Protein AF-A0A803KMN8-F1 (afdb_monomer_lite)

Radius of gyration: 17.52 Å; chains: 1; bounding box: 42×34×54 Å

Secondary structure (DSSP, 8-state):
-PPPPHHHHHHHHHHTHHHHHHHTTTTHHHHHH-THHHHHHGGGHHHHHHHHHSTTHHHHHHHHHIIIIIT-TTS-HHHHHHHHHHHHHHHHHHHHHHHHHHHSTT------HHHHHHHTT--

Sequence (123 aa):
MSTTPATDRLISSISYFLPFINGLHYGRFLFAQYPPLSHLFQPLLPFFSLYKSIPYASFVSFFALYLGVVRNPSFSSYVRFNAMQALVLDVLLVLPLLLQRIFTPGKGTPYLPIVADAAGRQM

Organism: Chenopodium quinoa (NCBI:txid63459)

InterPro domains:
  IPR005691 Chloroplast protein import component Tic20 [PF16166] (9-108)
  IPR005691 Chloroplast protein import component Tic20 [PTHR33510] (1-108)

pLDDT: mean 85.79, std 15.5, range [44.06, 98.5]

Foldseek 3Di:
DDDDDPVLVVLLVVLLVLLVLLLCLVCLVVCVVPVVVVVVCVVVVVVSVVCVVDVPSSVVVLVCLCVVFLVDPVHDPSSNVSNVVSSVSNVVSVVVVVVCCVVDPPPPDPDRCVVVVVVVVPD

Structure (mmCIF, N/CA/C/O backbone):
data_AF-A0A803KMN8-F1
#
_entry.id   AF-A0A803KMN8-F1
#
loop_
_atom_site.group_PDB
_atom_site.id
_atom_site.type_symbol
_atom_site.label_atom_id
_atom_site.label_alt_id
_atom_site.label_comp_id
_atom_site.label_asym_id
_atom_site.label_entity_id
_atom_site.label_seq_id
_atom_site.pdbx_PDB_ins_code
_atom_site.Cartn_x
_atom_site.Cartn_y
_atom_site.Cartn_z
_atom_site.occupancy
_atom_site.B_iso_or_equiv
_atom_site.auth_seq_id
_atom_site.auth_comp_id
_atom_site.auth_asym_id
_atom_site.auth_atom_id
_atom_site.pdbx_PDB_model_num
ATOM 1 N N . MET A 1 1 ? -6.720 6.046 28.245 1.00 48.28 1 MET A N 1
ATOM 2 C CA . MET A 1 1 ? -6.444 5.712 26.830 1.00 48.28 1 MET A CA 1
ATOM 3 C C . MET A 1 1 ? -6.528 4.203 26.688 1.00 48.28 1 MET A C 1
ATOM 5 O O . MET A 1 1 ? -5.716 3.518 27.295 1.00 48.28 1 MET A O 1
ATOM 9 N N . SER A 1 2 ? -7.535 3.678 25.989 1.00 73.38 2 SER A N 1
ATOM 10 C CA . SER A 1 2 ? -7.566 2.253 25.644 1.00 73.38 2 SER A CA 1
ATOM 11 C C . SER A 1 2 ? -6.514 1.987 24.570 1.00 73.38 2 SER A C 1
ATOM 13 O O . SER A 1 2 ? -6.370 2.756 23.620 1.00 73.38 2 SER A O 1
ATOM 15 N N . THR A 1 3 ? -5.724 0.936 24.750 1.00 85.25 3 THR A N 1
ATOM 16 C CA . THR A 1 3 ? -4.730 0.525 23.760 1.00 85.25 3 THR A CA 1
ATOM 17 C C . THR A 1 3 ? -5.440 -0.076 22.549 1.00 85.25 3 THR A C 1
ATOM 19 O O . THR A 1 3 ? -6.413 -0.816 22.689 1.00 85.25 3 THR A O 1
ATOM 22 N N . THR A 1 4 ? -4.974 0.250 21.342 1.00 90.88 4 THR A N 1
ATOM 23 C CA . THR A 1 4 ? -5.524 -0.338 20.116 1.00 90.88 4 THR A CA 1
ATOM 24 C C . THR A 1 4 ? -5.326 -1.859 20.138 1.00 90.88 4 THR A C 1
ATOM 26 O O . THR A 1 4 ? -4.187 -2.301 20.345 1.00 90.88 4 THR A O 1
ATOM 29 N N . PRO A 1 5 ? -6.381 -2.666 19.904 1.00 95.25 5 PRO A N 1
ATOM 30 C CA . PRO A 1 5 ? -6.277 -4.122 19.887 1.00 95.25 5 PRO A CA 1
ATOM 31 C C . PRO A 1 5 ? -5.200 -4.629 18.924 1.00 95.25 5 PRO A C 1
ATOM 33 O O . PRO A 1 5 ? -4.956 -4.042 17.869 1.00 95.25 5 PRO A O 1
ATOM 36 N N . ALA A 1 6 ? -4.566 -5.756 19.259 1.00 95.81 6 ALA A N 1
ATOM 37 C CA . ALA A 1 6 ? -3.513 -6.332 18.422 1.00 95.81 6 ALA A CA 1
ATOM 38 C C . ALA A 1 6 ? -4.004 -6.668 17.004 1.00 95.81 6 ALA A C 1
ATOM 40 O O . ALA A 1 6 ? -3.284 -6.411 16.041 1.00 95.81 6 ALA A O 1
ATOM 41 N N . THR A 1 7 ? -5.237 -7.162 16.885 1.00 96.19 7 THR A N 1
ATOM 42 C CA . THR A 1 7 ? -5.888 -7.477 15.607 1.00 96.19 7 THR A CA 1
ATOM 43 C C . THR A 1 7 ? -6.050 -6.239 14.728 1.00 96.19 7 THR A C 1
ATOM 45 O O . THR A 1 7 ? -5.687 -6.274 13.556 1.00 96.19 7 THR A O 1
ATOM 48 N N . ASP A 1 8 ? -6.497 -5.117 15.295 1.00 97.00 8 ASP A N 1
ATOM 49 C CA . ASP A 1 8 ? -6.644 -3.853 14.567 1.00 97.00 8 ASP A CA 1
ATOM 50 C C . ASP A 1 8 ? -5.299 -3.356 14.035 1.00 97.00 8 ASP A C 1
ATOM 52 O O . ASP A 1 8 ? -5.195 -2.929 12.887 1.00 97.00 8 ASP A O 1
ATOM 56 N N . ARG A 1 9 ? -4.237 -3.457 14.843 1.00 96.44 9 ARG A N 1
ATOM 57 C CA . ARG A 1 9 ? -2.879 -3.111 14.398 1.00 96.44 9 ARG A CA 1
ATOM 58 C C . ARG A 1 9 ? -2.413 -4.024 13.268 1.00 96.44 9 ARG A C 1
ATOM 60 O O . ARG A 1 9 ? -1.833 -3.533 12.308 1.00 96.44 9 ARG A O 1
ATOM 67 N N . LEU A 1 10 ? -2.683 -5.326 13.363 1.00 97.62 10 LEU A N 1
ATOM 68 C CA . LEU A 1 10 ? -2.301 -6.294 12.338 1.00 97.62 10 LEU A CA 1
ATOM 69 C C . LEU A 1 10 ? -2.994 -5.999 11.001 1.00 97.62 10 LEU A C 1
ATOM 71 O O . LEU A 1 10 ? -2.316 -5.921 9.981 1.00 97.62 10 LEU A O 1
ATOM 75 N N . ILE A 1 11 ? -4.311 -5.776 11.000 1.00 97.31 11 ILE A N 1
ATOM 76 C CA . ILE A 1 11 ? -5.072 -5.475 9.773 1.00 97.31 11 ILE A CA 1
ATOM 77 C C . ILE A 1 11 ? -4.627 -4.134 9.174 1.00 97.31 11 ILE A C 1
ATOM 79 O O . ILE A 1 11 ? -4.431 -4.030 7.959 1.00 97.31 11 ILE A O 1
ATOM 83 N N . SER A 1 12 ? -4.402 -3.123 10.019 1.00 97.81 12 SER A N 1
ATOM 84 C CA . SER A 1 12 ? -3.831 -1.845 9.588 1.00 97.81 12 SER A CA 1
ATOM 85 C C . SER A 1 12 ? -2.472 -2.036 8.911 1.00 97.81 12 SER A C 1
ATOM 87 O O . SER A 1 12 ? -2.279 -1.528 7.811 1.00 97.81 12 SER A O 1
ATOM 89 N N . SER A 1 13 ? -1.559 -2.813 9.503 1.00 97.75 13 SER A N 1
ATOM 90 C CA . SER A 1 13 ? -0.247 -3.109 8.911 1.00 97.75 13 SER A CA 1
ATOM 91 C C . SER A 1 13 ? -0.357 -3.886 7.598 1.00 97.75 13 SER A C 1
ATOM 93 O O . SER A 1 13 ? 0.326 -3.550 6.633 1.00 97.75 13 SER A O 1
ATOM 95 N N . ILE A 1 14 ? -1.243 -4.888 7.529 1.00 96.62 14 ILE A N 1
ATOM 96 C CA . ILE A 1 14 ? -1.479 -5.683 6.313 1.00 96.62 14 ILE A CA 1
ATOM 97 C C . ILE 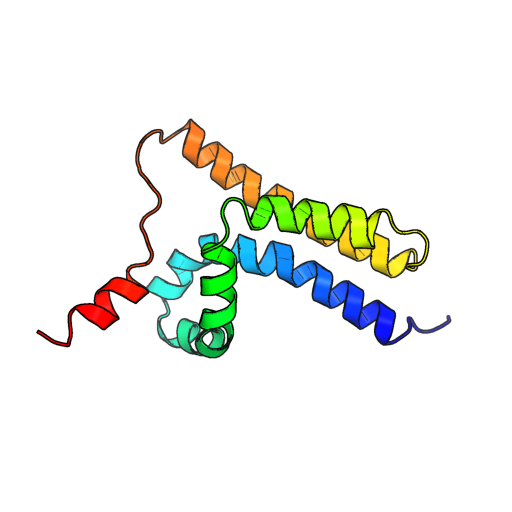A 1 14 ? -1.975 -4.796 5.164 1.00 96.62 14 ILE A C 1
ATOM 99 O O . ILE A 1 14 ? -1.569 -4.990 4.021 1.00 96.62 14 ILE A O 1
ATOM 103 N N . SER A 1 15 ? -2.792 -3.783 5.455 1.00 97.75 15 SER A N 1
ATOM 104 C CA . SER A 1 15 ? -3.321 -2.872 4.431 1.00 97.75 15 SER A CA 1
ATOM 105 C C . SER A 1 15 ? -2.210 -2.162 3.641 1.00 97.75 15 SER A C 1
ATOM 107 O O . SER A 1 15 ? -2.356 -1.938 2.441 1.00 97.75 15 SER A O 1
ATOM 109 N N . TYR A 1 16 ? -1.065 -1.879 4.273 1.00 97.56 16 TYR A N 1
ATOM 110 C CA . TYR A 1 16 ? 0.088 -1.250 3.619 1.00 97.56 16 TYR A CA 1
ATOM 111 C C . TYR A 1 16 ? 0.899 -2.195 2.720 1.00 97.56 16 TYR A C 1
ATOM 113 O O . TYR A 1 16 ? 1.739 -1.719 1.953 1.00 97.56 16 TYR A O 1
ATOM 121 N N . PHE A 1 17 ? 0.643 -3.507 2.731 1.00 94.31 17 PHE A N 1
ATOM 122 C CA . PHE A 1 17 ? 1.300 -4.415 1.785 1.00 94.31 17 PHE A CA 1
ATOM 123 C C . PHE A 1 17 ? 0.879 -4.144 0.338 1.00 94.31 17 PHE A C 1
ATOM 125 O O . PHE A 1 17 ? 1.691 -4.341 -0.564 1.00 94.31 17 PHE A O 1
ATOM 132 N N . LEU A 1 18 ? -0.343 -3.648 0.106 1.00 94.62 18 LEU A N 1
ATOM 133 C CA . LEU A 1 18 ? -0.807 -3.289 -1.236 1.00 94.62 18 LEU A CA 1
ATOM 134 C C . LEU A 1 18 ? 0.074 -2.199 -1.885 1.00 94.62 18 LEU A C 1
ATOM 136 O O . LEU A 1 18 ? 0.720 -2.500 -2.896 1.00 94.62 18 LEU A O 1
ATOM 140 N N . PRO A 1 19 ? 0.179 -0.976 -1.320 1.00 95.56 19 PRO A N 1
ATOM 141 C CA . PRO A 1 19 ? 1.046 0.053 -1.888 1.00 95.56 19 PRO A CA 1
ATOM 142 C C . PRO A 1 19 ? 2.523 -0.354 -1.853 1.00 95.56 19 PRO A C 1
ATOM 144 O O . PRO A 1 19 ? 3.273 0.008 -2.754 1.00 95.56 19 PRO A O 1
ATOM 147 N N . PHE A 1 20 ? 2.961 -1.152 -0.874 1.00 93.31 20 PHE A N 1
ATOM 148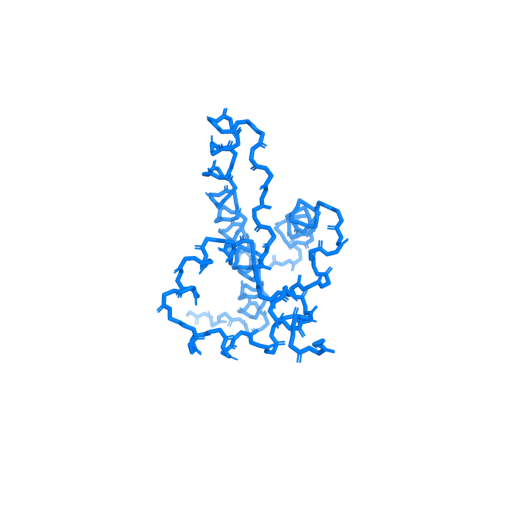 C CA . PHE A 1 20 ? 4.329 -1.671 -0.846 1.00 93.31 20 PHE A CA 1
ATOM 149 C C . PHE A 1 20 ? 4.647 -2.528 -2.081 1.00 93.31 20 PHE A C 1
ATOM 151 O O . PHE A 1 20 ? 5.611 -2.241 -2.793 1.00 93.31 20 PHE A O 1
ATOM 158 N N . ILE A 1 21 ? 3.817 -3.531 -2.385 1.00 90.88 21 ILE A N 1
ATOM 159 C CA . ILE A 1 21 ? 4.008 -4.422 -3.541 1.00 90.88 21 ILE A CA 1
ATOM 160 C C . ILE A 1 21 ? 3.937 -3.638 -4.854 1.00 90.88 21 ILE A C 1
ATOM 162 O O . ILE A 1 21 ? 4.766 -3.842 -5.747 1.00 90.88 21 ILE A O 1
ATOM 166 N N . ASN A 1 22 ? 2.970 -2.726 -4.982 1.00 90.88 22 ASN A N 1
ATOM 167 C CA . ASN A 1 22 ? 2.834 -1.892 -6.177 1.00 90.88 22 ASN A CA 1
ATOM 168 C C . ASN A 1 22 ? 4.020 -0.920 -6.328 1.00 90.88 22 ASN A C 1
ATOM 170 O O . ASN A 1 22 ? 4.488 -0.683 -7.445 1.00 90.88 22 ASN A O 1
ATOM 174 N N . GLY A 1 23 ? 4.577 -0.451 -5.210 1.00 91.00 23 GLY A N 1
ATOM 175 C CA . GLY A 1 23 ? 5.746 0.421 -5.150 1.00 91.00 23 GLY A CA 1
ATOM 176 C C . GLY A 1 23 ? 7.071 -0.255 -5.512 1.00 91.00 23 GLY A C 1
ATOM 177 O O . GLY A 1 23 ? 7.976 0.427 -5.996 1.00 91.00 23 GLY A O 1
ATOM 178 N N . LEU A 1 24 ? 7.193 -1.584 -5.379 1.00 88.06 24 LEU A N 1
ATOM 179 C CA . LEU A 1 24 ? 8.431 -2.317 -5.708 1.00 88.06 24 LEU A CA 1
ATOM 180 C C . LEU A 1 24 ? 8.909 -2.092 -7.149 1.00 88.06 24 LEU A C 1
ATOM 182 O O . LEU A 1 24 ? 10.105 -2.187 -7.423 1.00 88.06 24 LEU A O 1
ATOM 186 N N . HIS A 1 25 ? 8.006 -1.737 -8.068 1.00 84.44 25 HIS A N 1
ATOM 187 C CA . HIS A 1 25 ? 8.372 -1.361 -9.434 1.00 84.44 25 HIS A CA 1
ATOM 188 C C . HIS A 1 25 ? 9.392 -0.209 -9.481 1.00 84.44 25 HIS A C 1
ATOM 190 O O . HIS A 1 25 ? 10.313 -0.231 -10.301 1.00 84.44 25 HIS A O 1
ATOM 196 N N . TYR A 1 26 ? 9.259 0.771 -8.584 1.00 86.94 26 TYR A N 1
ATOM 197 C CA . TYR A 1 26 ? 10.185 1.898 -8.465 1.00 86.94 26 TYR A CA 1
ATOM 198 C C . TYR A 1 26 ? 11.537 1.482 -7.871 1.00 86.94 26 TYR A C 1
ATOM 200 O O . TYR A 1 26 ? 12.563 2.082 -8.189 1.00 86.94 26 TYR A O 1
ATOM 208 N N . GLY A 1 27 ? 11.564 0.399 -7.090 1.00 86.62 27 GLY A N 1
ATOM 209 C CA . GLY A 1 27 ? 12.774 -0.169 -6.492 1.00 86.62 27 GLY A CA 1
ATOM 210 C C . GLY A 1 27 ? 13.742 -0.809 -7.491 1.00 86.62 27 GLY A C 1
ATOM 211 O O . GLY A 1 27 ? 14.882 -1.081 -7.128 1.00 86.62 27 GLY A O 1
ATOM 212 N N . ARG A 1 28 ? 13.355 -1.006 -8.763 1.00 85.38 28 ARG A N 1
ATOM 213 C CA . ARG A 1 28 ? 14.209 -1.658 -9.779 1.00 85.38 28 ARG A CA 1
ATOM 214 C C . ARG A 1 28 ? 15.605 -1.036 -9.900 1.00 85.38 28 ARG A C 1
ATOM 216 O O . ARG A 1 28 ? 16.585 -1.755 -10.049 1.00 85.38 28 ARG A O 1
ATOM 223 N N . PHE A 1 29 ? 15.698 0.291 -9.806 1.00 87.44 29 PHE A N 1
ATOM 224 C CA . PHE A 1 29 ? 16.968 1.011 -9.906 1.00 87.44 29 PHE A CA 1
ATOM 225 C C . PHE A 1 29 ? 17.821 0.848 -8.648 1.00 87.44 29 PHE A C 1
ATOM 227 O O . PHE A 1 29 ? 19.045 0.845 -8.734 1.00 87.44 29 PHE A O 1
ATOM 234 N N . LEU A 1 30 ? 17.177 0.692 -7.491 1.00 88.12 30 LEU A N 1
ATOM 235 C CA . LEU A 1 30 ? 17.853 0.424 -6.229 1.00 88.12 30 LEU A CA 1
ATOM 236 C C . LEU A 1 30 ? 18.420 -1.000 -6.221 1.00 88.12 30 LEU A C 1
ATOM 238 O O . LEU A 1 30 ? 19.584 -1.187 -5.886 1.00 88.12 30 LEU A O 1
ATOM 242 N N . PHE A 1 31 ? 17.637 -1.988 -6.664 1.00 87.94 31 PHE A N 1
ATOM 243 C CA . PHE A 1 31 ? 18.085 -3.382 -6.753 1.00 87.94 31 PHE A CA 1
ATOM 244 C C . PHE A 1 31 ? 19.204 -3.583 -7.779 1.00 87.94 31 PHE A C 1
ATOM 246 O O . PHE A 1 31 ? 20.082 -4.410 -7.557 1.00 87.94 31 PHE A O 1
ATOM 253 N N . ALA A 1 32 ? 19.206 -2.810 -8.870 1.00 89.31 32 ALA A N 1
ATOM 254 C CA . ALA A 1 32 ? 20.296 -2.826 -9.844 1.00 89.31 32 ALA A CA 1
ATOM 255 C C . ALA A 1 32 ? 21.604 -2.241 -9.278 1.00 89.31 32 ALA A C 1
ATOM 257 O O . ALA A 1 32 ? 22.678 -2.748 -9.585 1.00 89.31 32 ALA A O 1
ATOM 258 N N . GLN A 1 33 ? 21.521 -1.190 -8.452 1.00 92.94 33 GLN A N 1
ATOM 259 C CA . GLN A 1 33 ? 22.693 -0.556 -7.830 1.00 92.94 33 GLN A CA 1
ATOM 260 C C . GLN A 1 33 ? 23.230 -1.339 -6.628 1.00 92.94 33 GLN A C 1
ATOM 262 O O . GLN A 1 33 ? 24.436 -1.364 -6.399 1.00 92.94 33 GLN A O 1
ATOM 267 N N . TYR A 1 34 ? 22.349 -2.003 -5.878 1.00 91.50 34 TYR A N 1
ATOM 268 C CA . TYR A 1 34 ? 22.703 -2.761 -4.680 1.00 91.50 34 TYR A CA 1
ATOM 269 C C . TYR A 1 34 ? 22.154 -4.194 -4.758 1.00 91.50 34 TYR A C 1
ATOM 271 O O . TYR A 1 34 ? 21.191 -4.520 -4.057 1.00 91.50 34 TYR A O 1
ATOM 279 N N . PRO A 1 35 ? 22.765 -5.086 -5.565 1.00 87.19 35 PRO A N 1
ATOM 280 C CA . PRO A 1 35 ? 22.291 -6.460 -5.744 1.00 87.19 35 PRO A CA 1
ATOM 281 C C . PRO A 1 35 ? 22.083 -7.257 -4.447 1.00 87.19 35 PRO A C 1
ATOM 283 O O . PRO A 1 35 ? 21.068 -7.951 -4.364 1.00 87.19 35 PRO A O 1
ATOM 286 N N . PRO A 1 36 ? 22.926 -7.131 -3.395 1.00 92.38 36 PRO A N 1
ATOM 287 C CA . PRO A 1 36 ? 22.704 -7.847 -2.138 1.00 92.38 36 PRO A CA 1
ATOM 288 C C . PRO A 1 36 ? 21.349 -7.555 -1.479 1.00 92.38 36 PRO A C 1
ATOM 290 O O . PRO A 1 36 ? 20.802 -8.414 -0.791 1.00 92.38 36 PRO A O 1
ATOM 293 N N . LEU A 1 37 ? 20.771 -6.372 -1.726 1.00 87.75 37 LEU A N 1
ATOM 294 C CA . LEU A 1 37 ? 19.465 -5.993 -1.193 1.00 87.75 37 LEU A CA 1
ATOM 295 C C . LEU A 1 37 ? 18.350 -6.915 -1.706 1.00 87.75 37 LEU A C 1
ATOM 297 O O . LEU A 1 37 ? 17.392 -7.170 -0.984 1.00 87.75 37 LEU A O 1
ATOM 301 N N . SER A 1 38 ? 18.488 -7.451 -2.923 1.00 85.38 38 SER A N 1
ATOM 302 C CA . SER A 1 38 ? 17.497 -8.348 -3.530 1.00 85.38 38 SER A CA 1
ATOM 303 C C . SER A 1 38 ? 17.331 -9.671 -2.774 1.00 85.38 38 SER A C 1
ATOM 305 O O . SER A 1 38 ? 16.227 -10.218 -2.756 1.00 85.38 38 SER A O 1
ATOM 307 N N . HIS A 1 39 ? 18.366 -10.145 -2.068 1.00 88.38 39 HIS A N 1
ATOM 308 C CA . HIS A 1 39 ? 18.294 -11.382 -1.283 1.00 88.38 39 HIS A CA 1
ATOM 309 C C . HIS A 1 39 ? 17.286 -11.289 -0.133 1.00 88.38 39 HIS A C 1
ATOM 311 O O . HIS A 1 39 ? 16.607 -12.269 0.167 1.00 88.38 39 HIS A O 1
ATOM 317 N N . LEU A 1 40 ? 17.105 -10.102 0.457 1.00 88.62 40 LEU A N 1
ATOM 318 C CA . LEU A 1 40 ? 16.097 -9.884 1.503 1.00 88.62 40 LEU A CA 1
ATOM 319 C C . LEU A 1 40 ? 14.664 -10.072 0.985 1.00 88.62 40 LEU A C 1
ATOM 321 O O . LEU A 1 40 ? 13.770 -10.431 1.747 1.00 88.62 40 LEU A O 1
ATOM 325 N N . PHE A 1 41 ? 14.445 -9.858 -0.314 1.00 86.06 41 PHE A N 1
ATOM 326 C CA . PHE A 1 41 ? 13.137 -9.987 -0.959 1.00 86.06 41 PHE A CA 1
ATOM 327 C C . PHE A 1 41 ? 12.927 -11.359 -1.603 1.00 86.06 41 PHE A C 1
ATOM 329 O O . PHE A 1 41 ? 11.827 -11.646 -2.075 1.00 86.06 41 PHE A O 1
ATOM 336 N N . GLN A 1 42 ? 13.940 -12.228 -1.595 1.00 87.62 42 GLN A N 1
ATOM 337 C CA . GLN A 1 42 ? 13.878 -13.561 -2.189 1.00 87.62 42 GLN A CA 1
ATOM 338 C C . GLN A 1 42 ? 12.701 -14.411 -1.658 1.00 87.62 42 GLN A C 1
ATOM 340 O O . GLN A 1 42 ? 12.006 -15.012 -2.479 1.00 87.62 42 GLN A O 1
ATOM 345 N N . PRO A 1 43 ? 12.366 -14.397 -0.347 1.00 88.31 43 PRO A N 1
ATOM 346 C CA . PRO A 1 43 ? 11.191 -15.109 0.173 1.00 88.31 43 PRO A CA 1
ATOM 347 C C . PRO A 1 43 ? 9.848 -14.554 -0.327 1.00 88.31 43 PRO A C 1
ATOM 349 O O . PRO A 1 43 ? 8.839 -15.256 -0.307 1.00 88.31 43 PRO A O 1
ATOM 352 N N . LEU A 1 44 ? 9.818 -13.295 -0.776 1.00 85.25 44 LEU A N 1
ATOM 353 C CA . LEU A 1 44 ? 8.613 -12.616 -1.261 1.00 85.25 44 LEU A CA 1
ATOM 354 C C . LEU A 1 44 ? 8.387 -12.806 -2.769 1.00 85.25 44 LEU A C 1
ATOM 356 O O . LEU A 1 44 ? 7.287 -12.545 -3.262 1.00 85.25 44 LEU A O 1
ATOM 360 N N . LEU A 1 45 ? 9.392 -13.296 -3.504 1.00 85.25 45 LEU A N 1
ATOM 361 C CA . LEU A 1 45 ? 9.317 -13.529 -4.949 1.00 85.25 45 LEU A CA 1
ATOM 362 C C . LEU A 1 45 ? 8.147 -14.417 -5.407 1.00 85.25 45 LEU A C 1
ATOM 364 O O . LEU A 1 45 ? 7.493 -14.015 -6.373 1.00 85.25 45 LEU A O 1
ATOM 368 N N . PRO A 1 46 ? 7.823 -15.570 -4.779 1.00 87.12 46 PRO A N 1
ATOM 369 C CA . PRO A 1 46 ? 6.714 -16.401 -5.256 1.00 87.12 46 PRO A CA 1
ATOM 370 C C . PRO A 1 46 ? 5.368 -15.672 -5.158 1.00 87.12 46 PRO A C 1
ATOM 372 O O . PRO A 1 46 ? 4.565 -15.723 -6.088 1.00 87.12 46 PRO A O 1
ATOM 375 N N . PHE A 1 47 ? 5.151 -14.913 -4.081 1.00 86.56 47 PHE A N 1
ATOM 376 C CA . PHE A 1 47 ? 3.942 -14.108 -3.899 1.00 86.56 47 PHE A CA 1
ATOM 377 C C . PHE A 1 47 ? 3.863 -12.971 -4.915 1.00 86.56 47 PHE A C 1
ATOM 379 O O . PHE A 1 47 ? 2.803 -12.719 -5.486 1.00 86.56 47 PHE A O 1
ATOM 386 N N . PHE A 1 48 ? 4.990 -12.309 -5.185 1.00 85.88 48 PHE A N 1
ATOM 387 C CA . PHE A 1 48 ? 5.056 -11.258 -6.195 1.00 85.88 48 PHE A CA 1
ATOM 388 C C . PHE A 1 48 ? 4.783 -11.795 -7.605 1.00 85.88 48 PHE A C 1
ATOM 390 O O . PHE A 1 48 ? 4.037 -11.176 -8.363 1.00 85.88 48 PHE A O 1
ATOM 397 N N . SER A 1 49 ? 5.351 -12.952 -7.953 1.00 87.31 49 SER A N 1
ATOM 398 C CA . SER A 1 49 ? 5.128 -13.604 -9.246 1.00 87.31 49 SER A CA 1
ATOM 399 C C . SER A 1 49 ? 3.657 -13.980 -9.438 1.00 87.31 49 SER A C 1
ATOM 401 O O . SER A 1 49 ? 3.075 -13.644 -10.470 1.00 87.31 49 SER A O 1
ATOM 403 N N . LEU A 1 50 ? 3.026 -14.569 -8.416 1.00 90.19 50 LEU A N 1
ATOM 404 C CA . LEU A 1 50 ? 1.595 -14.881 -8.427 1.00 90.19 50 LEU A CA 1
ATOM 405 C C . LEU A 1 50 ? 0.730 -13.619 -8.542 1.00 90.19 50 LEU A C 1
ATOM 407 O O . LEU A 1 50 ? -0.217 -13.577 -9.318 1.00 90.19 50 LEU A O 1
ATOM 411 N N . TYR A 1 51 ? 1.068 -12.561 -7.808 1.00 89.50 51 TYR A N 1
ATOM 412 C CA . TYR A 1 51 ? 0.348 -11.295 -7.907 1.00 89.50 51 TYR A CA 1
ATOM 413 C C . TYR A 1 51 ? 0.442 -10.693 -9.315 1.00 89.50 51 TYR A C 1
ATOM 415 O O . TYR A 1 51 ? -0.537 -10.173 -9.839 1.00 89.50 51 TYR A O 1
ATOM 423 N N . LYS A 1 52 ? 1.607 -10.784 -9.965 1.00 87.44 52 LYS A N 1
ATOM 424 C CA . LYS A 1 52 ? 1.815 -10.271 -11.326 1.00 87.44 52 LYS A CA 1
ATOM 425 C C . LYS A 1 52 ? 1.216 -11.152 -12.423 1.00 87.44 52 LYS A C 1
ATOM 427 O O . LYS A 1 52 ? 1.031 -10.642 -13.526 1.00 87.44 52 LYS A O 1
ATOM 432 N N . SER A 1 53 ? 0.922 -12.426 -12.155 1.00 90.44 53 SER A N 1
ATOM 433 C CA . SER A 1 53 ? 0.305 -13.318 -13.146 1.00 90.44 53 SER A CA 1
ATOM 434 C C . SER A 1 53 ? -1.176 -13.008 -13.377 1.00 90.44 53 SER A C 1
ATOM 436 O O . SER A 1 53 ? -1.707 -13.321 -14.441 1.00 90.44 53 SER A O 1
ATOM 438 N N . ILE A 1 54 ? -1.834 -12.352 -12.415 1.00 91.44 54 ILE A N 1
ATOM 439 C CA . ILE A 1 54 ? -3.236 -11.950 -12.519 1.00 91.44 54 ILE A CA 1
ATOM 440 C C . ILE A 1 54 ? -3.330 -10.621 -13.294 1.00 91.44 54 ILE A C 1
ATOM 442 O O . ILE A 1 54 ? -2.768 -9.605 -12.865 1.00 91.44 54 ILE A O 1
ATOM 446 N N . PRO A 1 55 ? -4.068 -10.570 -14.420 1.00 88.94 55 PRO A N 1
ATOM 447 C CA . PRO A 1 55 ? -4.315 -9.323 -15.132 1.00 88.94 55 PRO A CA 1
ATOM 448 C C . PRO A 1 55 ? -4.979 -8.294 -14.219 1.00 88.94 55 PRO A C 1
ATOM 450 O O . PRO A 1 55 ? -5.930 -8.601 -13.505 1.00 88.94 55 PRO A O 1
ATOM 453 N N . TYR A 1 56 ? -4.483 -7.056 -14.250 1.00 88.44 56 TYR A N 1
ATOM 454 C CA . TYR A 1 56 ? -5.016 -5.956 -13.439 1.00 88.44 56 TYR A CA 1
ATOM 455 C C . TYR A 1 56 ? -5.033 -6.230 -11.922 1.00 88.44 56 TYR A C 1
ATOM 457 O O . TYR A 1 56 ? -5.816 -5.603 -11.211 1.00 88.44 56 TYR A O 1
ATOM 465 N N . ALA A 1 57 ? -4.159 -7.106 -11.404 1.00 91.38 57 ALA A N 1
ATOM 466 C CA . ALA A 1 57 ? -4.108 -7.458 -9.980 1.00 91.38 57 ALA A CA 1
ATOM 467 C C . ALA A 1 57 ? -4.129 -6.238 -9.050 1.00 91.38 57 ALA A C 1
ATOM 469 O O . ALA A 1 57 ? -4.945 -6.184 -8.141 1.00 91.38 57 ALA A O 1
ATOM 470 N N . SER A 1 58 ? -3.319 -5.212 -9.337 1.0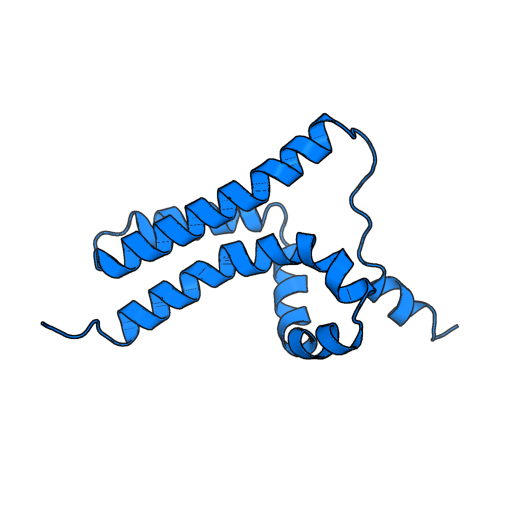0 90.25 58 SER A N 1
ATOM 471 C CA . SER A 1 58 ? -3.299 -3.961 -8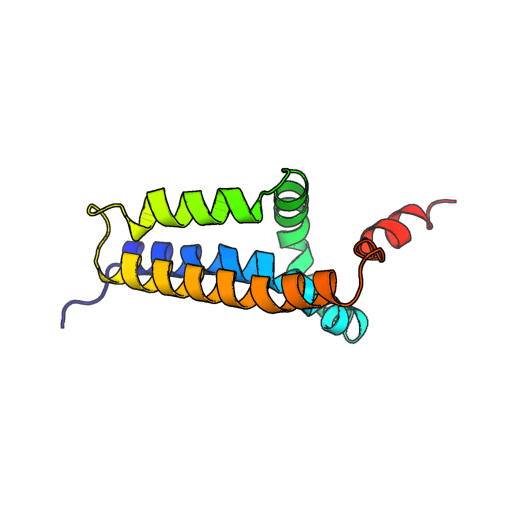.564 1.00 90.25 58 SER A CA 1
ATOM 472 C C . SER A 1 58 ? -4.651 -3.265 -8.502 1.00 90.25 58 SER A C 1
ATOM 474 O O . SER A 1 58 ? -5.067 -2.825 -7.436 1.00 90.25 58 SER A O 1
ATOM 476 N N . PHE A 1 59 ? -5.366 -3.213 -9.624 1.00 91.94 59 PHE A N 1
ATOM 477 C CA . PHE A 1 59 ? -6.694 -2.617 -9.686 1.00 91.94 59 PHE A CA 1
ATOM 478 C C . PHE A 1 59 ? -7.709 -3.441 -8.886 1.00 91.94 59 PHE A C 1
ATOM 480 O O . PHE A 1 59 ? -8.455 -2.894 -8.078 1.00 91.94 59 PHE A O 1
ATOM 487 N N . VAL A 1 60 ? -7.701 -4.766 -9.047 1.00 94.94 60 VAL A N 1
ATOM 488 C CA . VAL A 1 60 ? -8.598 -5.660 -8.299 1.00 94.94 60 VAL A CA 1
ATOM 489 C C . VAL A 1 60 ? -8.316 -5.586 -6.797 1.00 94.94 60 VAL A C 1
ATOM 491 O O . VAL A 1 60 ? -9.245 -5.461 -6.002 1.00 94.94 60 VAL A O 1
ATOM 494 N N . SER A 1 61 ? -7.046 -5.600 -6.392 1.00 94.62 61 SER A N 1
ATOM 495 C CA . SER A 1 61 ? -6.640 -5.511 -4.989 1.00 94.62 61 SER A CA 1
ATOM 496 C C . SER A 1 61 ? -6.965 -4.158 -4.359 1.00 94.62 61 SER A C 1
ATOM 498 O O . SER A 1 61 ? -7.358 -4.130 -3.193 1.00 94.62 61 SER A O 1
ATOM 500 N N . PHE A 1 62 ? -6.893 -3.060 -5.118 1.00 96.25 62 PHE A N 1
ATOM 501 C CA . PHE A 1 62 ? -7.374 -1.750 -4.676 1.00 96.25 62 PHE A CA 1
ATOM 502 C C . PHE A 1 62 ? -8.855 -1.809 -4.278 1.00 96.25 62 PHE A C 1
ATOM 504 O O . PHE A 1 62 ? -9.217 -1.441 -3.158 1.00 96.25 62 PHE A O 1
ATOM 511 N N . PHE A 1 63 ? -9.714 -2.335 -5.158 1.00 96.94 63 PHE A N 1
ATOM 512 C CA . PHE A 1 63 ? -11.144 -2.464 -4.861 1.00 96.94 63 PHE A CA 1
ATOM 513 C C . PHE A 1 63 ? -11.427 -3.478 -3.757 1.00 96.94 63 PHE A C 1
ATOM 515 O O . PHE A 1 63 ? -12.304 -3.231 -2.931 1.00 96.94 63 PHE A O 1
ATOM 522 N N . ALA A 1 64 ? -10.677 -4.579 -3.697 1.00 96.88 64 ALA A N 1
ATOM 523 C CA . ALA A 1 64 ? -10.803 -5.558 -2.624 1.00 96.88 64 ALA A CA 1
ATOM 524 C C . ALA A 1 64 ? -10.509 -4.928 -1.253 1.00 96.88 64 ALA A C 1
ATOM 526 O O . ALA A 1 64 ? -11.285 -5.113 -0.317 1.00 96.88 64 ALA A O 1
ATOM 527 N N . LEU A 1 65 ? -9.443 -4.129 -1.138 1.00 98.06 65 LEU A N 1
ATOM 528 C CA . LEU A 1 65 ? -9.109 -3.430 0.103 1.00 98.06 65 LEU A CA 1
ATOM 529 C C . LEU A 1 65 ? -10.130 -2.324 0.425 1.00 98.06 65 LEU A C 1
ATOM 531 O O . LEU A 1 65 ? -10.562 -2.188 1.572 1.00 98.06 65 LEU A O 1
ATOM 535 N N . TYR A 1 66 ? -10.576 -1.567 -0.580 1.00 98.31 66 TYR A N 1
ATOM 536 C CA . TYR A 1 66 ? -11.572 -0.511 -0.393 1.00 98.31 66 TYR A CA 1
ATOM 537 C C . TYR A 1 66 ? -12.938 -1.055 0.051 1.00 98.31 66 TYR A C 1
ATOM 539 O O . TYR A 1 66 ? -13.485 -0.636 1.072 1.00 98.31 66 TYR A O 1
ATOM 547 N N . LEU A 1 67 ? -13.502 -2.006 -0.692 1.00 98.19 67 LEU A N 1
ATOM 548 C CA . LEU A 1 67 ? -14.817 -2.570 -0.388 1.00 98.19 67 LEU A CA 1
ATOM 549 C C . LEU A 1 67 ? -14.764 -3.477 0.844 1.00 98.19 67 LEU A C 1
ATOM 551 O O . LEU A 1 67 ? -15.655 -3.410 1.688 1.00 98.19 67 LEU A O 1
ATOM 555 N N . GLY A 1 68 ? -13.712 -4.290 0.964 1.00 97.81 68 GLY A N 1
ATOM 556 C CA . GLY A 1 68 ? -13.572 -5.276 2.032 1.00 97.81 68 GLY A CA 1
ATOM 557 C C . GLY A 1 68 ? -13.234 -4.673 3.392 1.00 97.81 68 GLY A C 1
ATOM 558 O O . GLY A 1 68 ? -13.758 -5.146 4.399 1.00 97.81 68 GLY A O 1
ATOM 559 N N . VAL A 1 69 ? -12.394 -3.629 3.436 1.00 98.00 69 VAL A N 1
ATOM 560 C CA . VAL A 1 69 ? -11.905 -3.046 4.698 1.00 98.00 69 VAL A CA 1
ATOM 561 C C . VAL A 1 69 ? -12.443 -1.641 4.920 1.00 98.00 69 VAL A C 1
ATOM 563 O O . VAL A 1 69 ? -13.119 -1.399 5.916 1.00 98.00 69 VAL A O 1
ATOM 566 N N . VAL A 1 70 ? -12.183 -0.705 4.005 1.00 98.12 70 VAL A N 1
ATOM 567 C CA . VAL A 1 70 ? -12.526 0.714 4.214 1.00 98.12 70 VAL A CA 1
ATOM 568 C C . VAL A 1 70 ? -14.029 0.921 4.375 1.00 98.12 70 VAL A C 1
ATOM 570 O O . VAL A 1 70 ? -14.472 1.627 5.284 1.00 98.12 70 VAL A O 1
ATOM 573 N N . ARG A 1 71 ? -14.821 0.335 3.476 1.00 98.00 71 ARG A N 1
ATOM 574 C CA . ARG A 1 71 ? -16.280 0.501 3.455 1.00 98.00 71 ARG A CA 1
ATOM 575 C C . ARG A 1 71 ? -17.006 -0.394 4.448 1.00 98.00 71 ARG A C 1
ATOM 577 O O . ARG A 1 71 ? -18.201 -0.201 4.645 1.00 98.00 71 ARG A O 1
ATOM 584 N N . ASN A 1 72 ? -16.307 -1.331 5.077 1.00 97.44 72 ASN A N 1
ATOM 585 C CA . ASN A 1 72 ? -16.898 -2.279 6.000 1.00 97.44 72 ASN A CA 1
ATOM 586 C C . ASN A 1 72 ? -16.987 -1.671 7.418 1.00 97.44 72 ASN A C 1
ATOM 588 O O . ASN A 1 72 ? -15.958 -1.472 8.069 1.00 97.44 72 ASN A O 1
ATOM 592 N N . PRO A 1 73 ? -18.197 -1.361 7.927 1.00 96.25 73 PRO A N 1
ATOM 593 C CA . PRO A 1 73 ? -18.375 -0.729 9.233 1.00 96.25 73 PRO A CA 1
ATOM 594 C C . PRO A 1 73 ? -18.092 -1.667 10.412 1.00 96.25 73 PRO A C 1
ATOM 596 O O . PRO A 1 73 ? -17.998 -1.182 11.537 1.00 96.25 73 PRO A O 1
ATOM 599 N N . SER A 1 74 ? -17.938 -2.975 10.180 1.00 97.00 74 SER A N 1
ATOM 600 C CA . SER A 1 74 ? -17.524 -3.924 11.218 1.00 97.00 74 SER A CA 1
ATOM 601 C C . SER A 1 74 ? -16.078 -3.706 11.669 1.00 97.00 74 SER A C 1
ATOM 603 O O . SER A 1 74 ? -15.724 -4.113 12.772 1.00 97.00 74 SER A O 1
ATOM 605 N N . PHE A 1 75 ? -15.243 -3.053 10.852 1.00 97.31 75 PHE A N 1
ATOM 606 C CA . PHE A 1 75 ? -13.898 -2.652 11.260 1.00 97.31 75 PHE A CA 1
ATOM 607 C C . PHE A 1 75 ? -13.899 -1.313 11.998 1.00 97.31 75 PHE A C 1
ATOM 609 O O . PHE A 1 75 ? -14.673 -0.399 11.700 1.00 97.31 75 PHE A O 1
ATOM 616 N N . SER A 1 76 ? -12.965 -1.166 12.938 1.00 97.19 76 SER A N 1
ATOM 617 C CA . SER A 1 76 ? -12.809 0.068 13.702 1.00 97.19 76 SER A CA 1
ATOM 618 C C . SER A 1 76 ? -12.419 1.254 12.812 1.00 97.19 76 SER A C 1
ATOM 620 O O . SER A 1 76 ? -11.859 1.116 11.720 1.00 97.19 76 SER A O 1
ATOM 622 N N . SER A 1 77 ? -12.683 2.475 13.283 1.00 96.44 77 SER A N 1
ATOM 623 C CA . SER A 1 77 ? -12.236 3.694 12.591 1.00 96.44 77 SER A CA 1
ATOM 624 C C . SER A 1 77 ? -10.716 3.748 12.416 1.00 96.44 77 SER A C 1
ATOM 626 O O . SER A 1 77 ? -10.251 4.269 11.409 1.00 96.44 77 SER A O 1
ATOM 628 N N . TYR A 1 78 ? -9.948 3.165 13.343 1.00 97.25 78 TYR A N 1
ATOM 629 C CA . TYR A 1 78 ? -8.490 3.079 13.246 1.00 97.25 78 TYR A CA 1
ATOM 630 C C . TYR A 1 78 ? -8.042 2.239 12.043 1.00 97.25 78 TYR A C 1
ATOM 632 O O . TYR A 1 78 ? -7.196 2.685 11.264 1.00 97.25 78 TYR A O 1
ATOM 640 N N . VAL A 1 79 ? -8.633 1.054 11.865 1.00 98.31 79 VAL A N 1
ATOM 641 C CA . VAL A 1 79 ? -8.335 0.166 10.731 1.00 98.31 79 VAL A CA 1
ATOM 642 C C . VAL A 1 79 ? -8.715 0.832 9.414 1.00 98.31 79 VAL A C 1
ATOM 644 O O . VAL A 1 79 ? -7.898 0.915 8.499 1.00 98.31 79 VAL A O 1
ATOM 647 N N . ARG A 1 80 ? -9.931 1.381 9.336 1.00 98.44 80 ARG A N 1
ATOM 648 C CA . ARG A 1 80 ? -10.435 2.038 8.120 1.00 98.44 80 ARG A CA 1
ATOM 649 C C . ARG A 1 80 ? -9.606 3.263 7.739 1.00 98.44 80 ARG A C 1
ATOM 651 O O . ARG A 1 80 ? -9.354 3.473 6.556 1.00 98.44 80 ARG A O 1
ATOM 658 N N . PHE A 1 81 ? -9.142 4.037 8.721 1.00 98.25 81 PHE A N 1
ATOM 659 C CA . PHE A 1 81 ? -8.249 5.169 8.482 1.00 98.25 81 PHE A CA 1
ATOM 660 C C . PHE A 1 81 ? -6.912 4.715 7.883 1.00 98.25 81 PHE A C 1
ATOM 662 O O . PHE A 1 81 ? -6.509 5.236 6.847 1.00 98.25 81 PHE A O 1
ATOM 669 N N . ASN A 1 82 ? -6.255 3.713 8.474 1.00 98.50 82 ASN A N 1
ATOM 670 C CA . ASN A 1 82 ? -4.989 3.186 7.950 1.00 98.50 82 ASN A CA 1
ATOM 671 C C . ASN A 1 82 ? -5.149 2.558 6.562 1.00 98.50 82 ASN A C 1
ATOM 673 O O . ASN A 1 82 ? -4.325 2.796 5.683 1.00 98.50 82 ASN A O 1
ATOM 677 N N . ALA A 1 83 ? -6.233 1.816 6.334 1.00 98.50 83 ALA A N 1
ATOM 678 C CA . ALA A 1 83 ? -6.537 1.264 5.020 1.00 98.50 83 ALA A CA 1
ATOM 679 C C . ALA A 1 83 ? -6.764 2.367 3.970 1.00 98.50 83 ALA A C 1
ATOM 681 O O . ALA A 1 83 ? -6.261 2.258 2.854 1.00 98.50 83 ALA A O 1
ATOM 682 N N . MET A 1 84 ? -7.436 3.469 4.326 1.00 98.44 84 MET A N 1
ATOM 683 C CA . MET A 1 84 ? -7.559 4.634 3.442 1.00 98.44 84 MET A CA 1
ATOM 684 C C . MET A 1 84 ? -6.212 5.285 3.137 1.00 98.44 84 MET A C 1
ATOM 686 O O . MET A 1 84 ? -5.963 5.621 1.983 1.00 98.44 84 MET A O 1
ATOM 690 N N . GLN A 1 85 ? -5.333 5.433 4.132 1.00 98.38 85 GLN A N 1
ATOM 691 C CA . GLN A 1 85 ? -3.977 5.944 3.899 1.00 98.38 85 GLN A CA 1
ATOM 692 C C . GLN A 1 85 ? -3.193 5.031 2.945 1.00 98.38 85 GLN A C 1
ATOM 694 O O . GLN A 1 85 ? -2.556 5.521 2.016 1.00 98.38 85 GLN A O 1
ATOM 699 N N . ALA A 1 86 ? -3.297 3.708 3.103 1.00 98.38 86 ALA A N 1
ATOM 700 C CA . ALA A 1 86 ? -2.673 2.754 2.191 1.00 98.38 86 ALA A CA 1
ATOM 701 C C . ALA A 1 86 ? -3.194 2.887 0.746 1.00 98.38 86 ALA A C 1
ATOM 703 O O . ALA A 1 86 ? -2.395 2.882 -0.188 1.00 98.38 86 ALA A O 1
ATOM 704 N N . LEU A 1 87 ? -4.505 3.075 0.552 1.00 98.00 87 LEU A N 1
ATOM 705 C CA . LEU A 1 87 ? -5.086 3.321 -0.776 1.00 98.00 87 LEU A CA 1
ATOM 706 C C . LEU A 1 87 ? -4.645 4.662 -1.372 1.00 98.00 87 LEU A C 1
ATOM 708 O O . LEU A 1 87 ? -4.391 4.740 -2.571 1.00 98.00 87 LEU A O 1
ATOM 712 N N . VAL A 1 88 ? -4.524 5.712 -0.554 1.00 98.00 88 VAL A N 1
ATOM 713 C CA . VAL A 1 88 ? -3.992 7.008 -1.006 1.00 98.00 88 VAL A CA 1
ATOM 714 C C . VAL A 1 88 ? -2.552 6.848 -1.491 1.00 98.00 88 VAL A C 1
ATOM 716 O O . VAL A 1 88 ? -2.227 7.325 -2.576 1.00 98.00 88 VAL A O 1
ATOM 719 N N . LEU A 1 89 ? -1.706 6.135 -0.741 1.00 97.56 89 LEU A N 1
ATOM 720 C CA . LEU A 1 89 ? -0.343 5.824 -1.179 1.00 97.56 89 LEU A CA 1
ATOM 721 C C . LEU A 1 89 ? -0.337 5.021 -2.483 1.00 97.56 89 LEU A C 1
ATOM 723 O O . LEU A 1 89 ? 0.461 5.313 -3.369 1.00 97.56 89 LEU A O 1
ATOM 727 N N . ASP A 1 90 ? -1.242 4.056 -2.634 1.00 96.06 90 ASP A N 1
ATOM 728 C CA . ASP A 1 90 ? -1.341 3.257 -3.856 1.00 96.06 90 ASP A CA 1
ATOM 729 C C . ASP A 1 90 ? -1.694 4.117 -5.081 1.00 96.06 90 ASP A C 1
ATOM 731 O O . ASP A 1 90 ? -1.050 4.023 -6.127 1.00 96.06 90 ASP A O 1
ATOM 735 N N . VAL A 1 91 ? -2.643 5.048 -4.930 1.00 94.94 91 VAL A N 1
ATOM 736 C CA . VAL A 1 91 ? -2.979 6.027 -5.978 1.00 94.94 91 VAL A CA 1
ATOM 737 C C . VAL A 1 91 ? -1.781 6.917 -6.294 1.00 94.94 91 VAL A C 1
ATOM 739 O O . VAL A 1 91 ? -1.450 7.092 -7.468 1.00 94.94 91 VAL A O 1
ATOM 742 N N . LEU A 1 92 ? -1.093 7.441 -5.275 1.00 95.56 92 LEU A N 1
ATOM 743 C CA . LEU A 1 92 ? 0.101 8.272 -5.464 1.00 95.56 92 LEU A CA 1
ATOM 744 C C . LEU A 1 92 ? 1.208 7.530 -6.220 1.00 95.56 92 LEU A C 1
ATOM 746 O O . LEU A 1 92 ? 1.923 8.152 -7.001 1.00 95.56 92 LEU A O 1
ATOM 750 N N . LEU A 1 93 ? 1.328 6.214 -6.047 1.00 92.88 93 LEU A N 1
ATOM 751 C CA . LEU A 1 93 ? 2.272 5.384 -6.796 1.00 92.88 93 LEU A CA 1
ATOM 752 C C . LEU A 1 93 ? 1.837 5.142 -8.243 1.00 92.88 93 LEU A C 1
ATOM 754 O O . LEU A 1 93 ? 2.688 4.916 -9.099 1.00 92.88 93 LEU A O 1
ATOM 758 N N . VAL A 1 94 ? 0.546 5.191 -8.561 1.00 90.25 94 VAL A N 1
ATOM 759 C CA . VAL A 1 94 ? 0.060 5.015 -9.938 1.00 90.25 94 VAL A CA 1
ATOM 760 C C . VAL A 1 94 ? 0.253 6.285 -10.774 1.00 90.25 94 VAL A C 1
ATOM 762 O O . VAL A 1 94 ? 0.554 6.182 -11.966 1.00 90.25 94 VAL A O 1
ATOM 765 N N . LEU A 1 95 ? 0.148 7.477 -10.176 1.00 91.19 95 LEU A N 1
ATOM 766 C CA . LEU A 1 95 ? 0.210 8.748 -10.915 1.00 91.19 95 LEU A CA 1
ATOM 767 C C . LEU A 1 95 ? 1.500 8.937 -11.743 1.00 91.19 95 LEU A C 1
ATOM 769 O O . LEU A 1 95 ? 1.377 9.211 -12.940 1.00 91.19 95 LEU A O 1
ATOM 773 N N . PRO A 1 96 ? 2.725 8.748 -11.205 1.00 88.31 96 PRO A N 1
ATOM 774 C CA . PRO A 1 96 ? 3.949 8.895 -11.992 1.00 88.31 96 PRO A CA 1
ATOM 775 C C . PRO A 1 96 ? 4.025 7.882 -13.134 1.00 88.31 96 PRO A C 1
ATOM 777 O O . PRO A 1 96 ? 4.553 8.187 -14.200 1.00 88.31 96 PRO A O 1
ATOM 780 N N . LEU A 1 97 ? 3.473 6.684 -12.934 1.00 85.00 97 LEU A N 1
ATOM 781 C CA . LEU A 1 97 ? 3.471 5.623 -13.935 1.00 85.00 97 LEU A CA 1
ATOM 782 C C . LEU A 1 97 ? 2.534 5.951 -15.105 1.00 85.00 97 LEU A C 1
ATOM 784 O O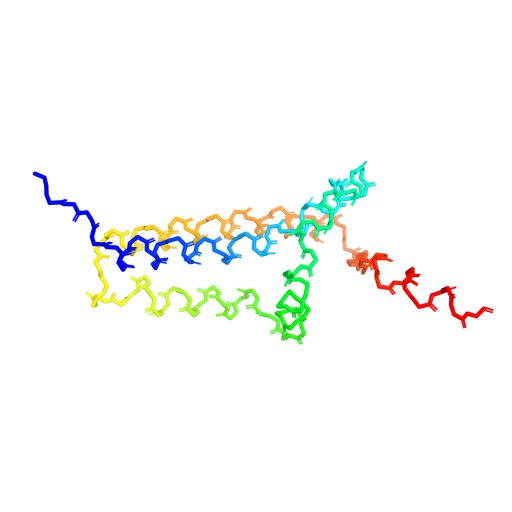 . LEU A 1 97 ? 2.882 5.723 -16.265 1.00 85.00 97 LEU A O 1
ATOM 788 N N . LEU A 1 98 ? 1.360 6.518 -14.813 1.00 87.06 98 LEU A N 1
ATOM 789 C CA . LEU A 1 98 ? 0.448 7.031 -15.836 1.00 87.06 98 LEU A CA 1
ATOM 790 C C . LEU A 1 98 ? 1.079 8.198 -16.594 1.00 87.06 98 LEU A C 1
ATOM 792 O O . LEU A 1 98 ? 1.047 8.213 -17.824 1.00 87.06 98 LEU A O 1
ATOM 796 N N . LEU A 1 99 ? 1.719 9.118 -15.872 1.00 88.12 99 LEU A N 1
ATOM 797 C CA . LEU A 1 99 ? 2.430 10.249 -16.458 1.00 88.12 99 LEU A CA 1
ATOM 798 C C . LEU A 1 99 ? 3.526 9.774 -17.425 1.00 88.12 99 LEU A C 1
ATOM 800 O O . LEU A 1 99 ? 3.573 10.204 -18.575 1.00 88.12 99 LEU A O 1
ATOM 804 N N . GLN A 1 100 ? 4.355 8.815 -17.000 1.00 86.38 100 GLN A N 1
ATOM 805 C CA . GLN A 1 100 ? 5.387 8.202 -17.843 1.00 86.38 100 GLN A CA 1
ATOM 806 C C . GLN A 1 100 ? 4.808 7.567 -19.111 1.00 86.38 100 GLN A C 1
ATOM 808 O O . GLN A 1 100 ? 5.385 7.730 -20.186 1.00 86.38 100 GLN A O 1
ATOM 813 N N . ARG A 1 101 ? 3.671 6.865 -19.010 1.00 83.25 101 ARG A N 1
ATOM 814 C CA . ARG A 1 101 ? 3.006 6.246 -20.169 1.00 83.25 101 ARG A CA 1
ATOM 815 C C . ARG A 1 101 ? 2.468 7.273 -21.160 1.00 83.25 101 ARG A C 1
ATOM 817 O O . ARG A 1 101 ? 2.555 7.029 -22.358 1.00 83.25 101 ARG A O 1
ATOM 824 N N . ILE A 1 102 ? 1.943 8.397 -20.673 1.00 87.00 102 ILE A N 1
ATOM 825 C CA . ILE A 1 102 ? 1.451 9.489 -21.524 1.00 87.00 102 ILE A CA 1
ATOM 826 C C . ILE A 1 102 ? 2.610 10.129 -22.301 1.00 87.00 102 ILE A C 1
ATOM 828 O O . ILE A 1 102 ? 2.482 10.358 -23.500 1.00 87.00 102 ILE A O 1
ATOM 832 N N . PHE A 1 103 ? 3.750 10.378 -21.647 1.00 86.56 103 PHE A N 1
ATOM 833 C CA . PHE A 1 103 ? 4.905 11.024 -22.287 1.00 86.56 103 PHE A CA 1
ATOM 834 C C . PHE A 1 103 ? 5.808 10.075 -23.085 1.00 86.56 103 PHE A C 1
ATOM 836 O O . PHE A 1 103 ? 6.559 10.530 -23.943 1.00 86.56 103 PHE A O 1
ATOM 843 N N . THR A 1 104 ? 5.758 8.766 -22.820 1.00 80.38 104 THR A N 1
ATOM 844 C CA . THR A 1 104 ? 6.571 7.756 -23.522 1.00 80.38 104 THR A CA 1
ATOM 845 C C . THR A 1 104 ? 5.698 6.630 -24.091 1.00 80.38 104 THR A C 1
ATOM 847 O O . THR A 1 104 ? 5.834 5.469 -23.684 1.00 80.38 104 THR A O 1
ATOM 850 N N . PRO A 1 105 ? 4.783 6.932 -25.028 1.00 65.19 105 PRO A N 1
ATOM 851 C CA . PRO A 1 105 ? 3.972 5.902 -25.662 1.00 65.19 105 PRO A CA 1
ATOM 852 C C . PRO A 1 105 ? 4.882 4.935 -26.441 1.00 65.19 105 PRO A C 1
ATOM 854 O O . PRO A 1 105 ? 5.677 5.350 -27.278 1.00 65.19 105 PRO A O 1
ATOM 857 N N . GLY A 1 106 ? 4.796 3.632 -26.148 1.00 62.91 106 GLY A N 1
ATOM 858 C CA . GLY A 1 106 ? 5.423 2.577 -26.963 1.00 62.91 106 GLY A CA 1
ATOM 859 C C . GLY A 1 106 ? 6.661 1.872 -26.392 1.00 62.91 106 GLY A C 1
ATOM 860 O O . GLY A 1 106 ? 7.062 0.852 -26.946 1.00 62.91 106 GLY A O 1
ATOM 861 N N . LYS A 1 107 ? 7.245 2.307 -25.266 1.00 56.66 107 LYS A N 1
ATOM 862 C CA . LYS A 1 107 ? 8.269 1.503 -24.563 1.00 56.66 107 LYS A CA 1
ATOM 863 C C . LYS A 1 107 ? 7.596 0.634 -23.506 1.00 56.66 107 LYS A C 1
ATOM 865 O O . LYS A 1 107 ? 7.412 1.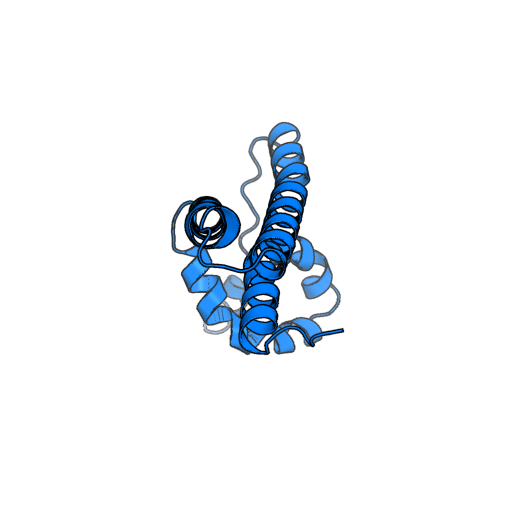050 -22.364 1.00 56.66 107 LYS A O 1
ATOM 870 N N . GLY A 1 108 ? 7.181 -0.563 -23.923 1.00 51.59 108 GLY A N 1
ATOM 871 C CA . GLY A 1 108 ? 6.712 -1.612 -23.022 1.00 51.59 108 GLY A CA 1
ATOM 872 C C . GLY A 1 108 ? 7.681 -1.782 -21.853 1.00 51.59 108 GLY A C 1
ATOM 873 O O . GLY A 1 108 ? 8.897 -1.726 -22.027 1.00 51.59 108 GLY A O 1
ATOM 874 N N . THR A 1 109 ? 7.121 -1.920 -20.654 1.00 57.06 109 THR A N 1
ATOM 875 C CA . THR A 1 109 ? 7.829 -2.197 -19.401 1.00 57.06 109 THR A CA 1
ATOM 876 C C . THR A 1 109 ? 9.021 -3.127 -19.640 1.00 57.06 109 THR A C 1
ATOM 878 O O . THR A 1 109 ? 8.790 -4.229 -20.139 1.00 57.06 109 THR A O 1
ATOM 881 N N . PRO A 1 110 ? 10.265 -2.746 -19.284 1.00 49.84 110 PRO A N 1
ATOM 882 C CA . PRO A 1 110 ? 11.370 -3.689 -19.291 1.00 49.84 110 PRO A CA 1
ATOM 883 C C . PRO A 1 110 ? 11.008 -4.776 -18.285 1.00 49.84 110 PRO A C 1
ATOM 885 O O . PRO A 1 110 ? 10.953 -4.528 -17.075 1.00 49.84 110 PRO A O 1
ATOM 888 N N . TYR A 1 111 ? 10.656 -5.952 -18.797 1.00 46.06 111 TYR A N 1
ATOM 889 C CA . TYR A 1 111 ? 10.541 -7.154 -17.994 1.00 46.06 111 TYR A CA 1
ATOM 890 C C . TYR A 1 111 ? 11.863 -7.311 -17.242 1.00 46.06 111 TYR A C 1
ATOM 892 O O . TYR A 1 111 ? 12.938 -7.144 -17.814 1.00 46.06 111 TYR A O 1
ATOM 900 N N . LEU A 1 112 ? 11.762 -7.512 -15.930 1.00 53.97 112 LEU A N 1
ATOM 901 C CA . LEU A 1 112 ? 12.896 -7.607 -15.021 1.00 53.97 112 LEU A CA 1
ATOM 902 C C . LEU A 1 112 ? 13.970 -8.549 -15.604 1.00 53.97 112 LEU A C 1
ATOM 904 O O . LEU A 1 112 ? 13.663 -9.721 -15.828 1.00 53.97 112 LEU A O 1
ATOM 908 N N . PRO A 1 113 ? 15.229 -8.100 -15.776 1.00 50.41 113 PRO A N 1
ATOM 909 C CA . PRO A 1 113 ? 16.328 -8.968 -16.214 1.00 50.41 113 PRO A CA 1
ATOM 910 C C . PRO A 1 113 ? 16.632 -10.110 -15.225 1.00 50.41 113 PRO A C 1
ATOM 912 O O . PRO A 1 113 ? 17.353 -11.039 -15.561 1.00 50.41 113 PRO A O 1
ATOM 915 N N . ILE A 1 114 ? 16.024 -10.089 -14.032 1.00 55.97 114 ILE A N 1
ATOM 916 C CA . ILE A 1 114 ? 16.183 -11.099 -12.977 1.00 55.97 114 ILE A CA 1
ATOM 917 C C . ILE A 1 114 ? 15.721 -12.498 -13.434 1.00 55.97 114 ILE A C 1
ATOM 919 O O . ILE A 1 114 ? 16.272 -13.494 -12.981 1.00 55.97 114 ILE A O 1
ATOM 923 N N . VAL A 1 115 ? 14.751 -12.600 -14.354 1.00 51.91 115 VAL A N 1
ATOM 924 C CA . VAL A 1 115 ? 14.311 -13.908 -14.892 1.00 51.91 115 VAL A CA 1
ATOM 925 C C . VAL A 1 115 ? 15.175 -14.356 -16.078 1.00 51.91 115 VAL A C 1
ATOM 927 O O . VAL A 1 115 ? 15.390 -15.549 -16.266 1.00 51.91 115 VAL A O 1
ATOM 930 N N . ALA A 1 116 ? 15.708 -13.412 -16.860 1.00 49.38 116 ALA A N 1
ATOM 931 C CA . ALA A 1 116 ? 16.528 -13.725 -18.031 1.00 49.38 116 ALA A CA 1
ATOM 932 C C . ALA A 1 116 ? 17.903 -14.297 -17.641 1.00 49.38 116 ALA A C 1
ATOM 934 O O . ALA A 1 116 ? 18.377 -15.238 -18.275 1.00 49.38 116 ALA A O 1
ATOM 935 N N . ASP A 1 117 ? 18.506 -13.790 -16.563 1.00 51.72 117 ASP A N 1
ATOM 936 C CA . ASP A 1 117 ? 19.828 -14.241 -16.105 1.00 51.72 117 ASP A CA 1
ATOM 937 C C . ASP A 1 117 ? 19.802 -15.657 -15.488 1.00 51.72 117 ASP A C 1
ATOM 939 O O . ASP A 1 117 ? 20.770 -16.409 -15.571 1.00 51.72 117 ASP A O 1
ATOM 943 N N . ALA A 1 118 ? 18.656 -16.083 -14.941 1.00 53.19 118 ALA A N 1
ATOM 944 C CA . ALA A 1 118 ? 18.487 -17.440 -14.414 1.00 53.19 118 ALA A CA 1
ATOM 945 C C . ALA A 1 118 ? 18.353 -18.510 -15.518 1.00 53.19 118 ALA A C 1
ATOM 947 O O . ALA A 1 118 ? 18.719 -19.663 -15.299 1.00 53.19 118 ALA A O 1
ATOM 948 N N . ALA A 1 119 ? 17.854 -18.140 -16.703 1.00 53.41 119 ALA A N 1
ATOM 949 C CA . ALA A 1 119 ? 17.679 -19.055 -17.834 1.00 53.41 119 ALA A CA 1
ATOM 950 C C . ALA A 1 119 ? 18.910 -19.121 -18.760 1.00 53.41 119 ALA A C 1
ATOM 952 O O . ALA A 1 119 ? 19.133 -20.138 -19.410 1.00 53.41 119 ALA A O 1
ATOM 953 N N . GLY A 1 120 ? 19.727 -18.062 -18.805 1.00 47.56 120 GLY A N 1
ATOM 954 C CA . GLY A 1 120 ? 20.898 -17.965 -19.688 1.00 47.56 120 GLY A CA 1
ATOM 955 C C . GLY A 1 120 ? 22.168 -18.667 -19.193 1.00 47.56 120 GLY A C 1
ATOM 956 O O . GLY A 1 120 ? 23.155 -18.699 -19.915 1.00 47.56 120 GLY A O 1
ATOM 957 N N . ARG A 1 121 ? 22.165 -19.229 -17.978 1.00 50.72 121 ARG A N 1
ATOM 958 C CA . ARG A 1 121 ? 23.325 -19.918 -17.372 1.00 50.72 121 ARG A CA 1
ATOM 959 C C . ARG A 1 121 ? 23.306 -21.446 -17.513 1.00 50.72 121 ARG A C 1
ATOM 961 O O . ARG A 1 121 ? 24.123 -22.121 -16.894 1.00 50.72 121 ARG A O 1
ATOM 968 N N . GLN A 1 122 ? 22.346 -21.987 -18.264 1.00 52.59 122 GLN A N 1
ATOM 969 C CA . GLN A 1 122 ? 22.145 -23.429 -18.480 1.00 52.59 122 GLN A CA 1
ATOM 970 C C . GLN A 1 122 ? 22.316 -23.843 -19.959 1.00 52.59 122 GLN A C 1
ATOM 972 O O . GLN A 1 122 ? 21.935 -24.953 -20.324 1.00 52.59 122 GLN A O 1
ATOM 977 N N . MET A 1 123 ? 22.883 -22.973 -20.801 1.00 44.06 123 MET A N 1
ATOM 978 C CA . MET A 1 123 ? 23.353 -23.292 -22.159 1.00 44.06 123 MET A CA 1
ATOM 979 C C . MET A 1 123 ? 24.829 -22.932 -22.277 1.00 44.06 123 MET A C 1
ATOM 981 O O . MET A 1 123 ? 25.527 -23.625 -23.045 1.00 44.06 123 MET A O 1
#